Protein AF-A0ABD0N7K5-F1 (afdb_monomer_lite)

Radius of gyration: 22.04 Å; chains: 1; bounding box: 47×21×56 Å

Secondary structure (DSSP, 8-state):
---EEEEETTTTEEEEE---SHHHHHHHHHHHH---S-------PPSPBHHHHHT--SS-PPBPHHHH-

Sequence (69 aa):
DLSFIQVINVGQRFLVNRVQDYIQSKIVYYLMNIHVQKHSIYLCRHGESQHNVQGCIGGDSELSSRGKE

Foldseek 3Di:
DDFDKDQPPQLPDIDGDDDPDDVSVVVVVVSNPDGDDDDDDDDDDQFAFPCNVVVHDDDDGHHDPRSVD

pLDDT: mean 96.71, std 2.11, range [83.88, 98.44]

Organism: Cirrhinus mrigala (NCBI:txid683832)

InterPro domains:
  IPR001345 Phosphoglycerate/bisphosphoglycerate mutase, active site [PS00175] (43-52)
  IPR003094 Fructose-2,6-bisphosphatase [PR00991] (19-40)
  IPR003094 Fructose-2,6-bisphosphatase [PR00991] (41-63)
  IPR003094 Fructose-2,6-bisphosphatase [PTHR10606] (1-69)
  IPR013079 6-phosphofructo-2-kinase [PF01591] (1-37)
  IPR027417 P-loop containing nucleoside triphosphate hydrolase [G3DSA:3.40.50.300] (1-36)
  IPR029033 Histidine phosphatase superfamily [G3DSA:3.40.50.1240] (39-69)
  IPR029033 Histidine phosphatase superfamily [SSF53254] (32-68)

Structure (mmCIF, N/CA/C/O backbone):
data_AF-A0ABD0N7K5-F1
#
_entry.id   AF-A0ABD0N7K5-F1
#
loop_
_atom_site.group_PDB
_atom_site.id
_atom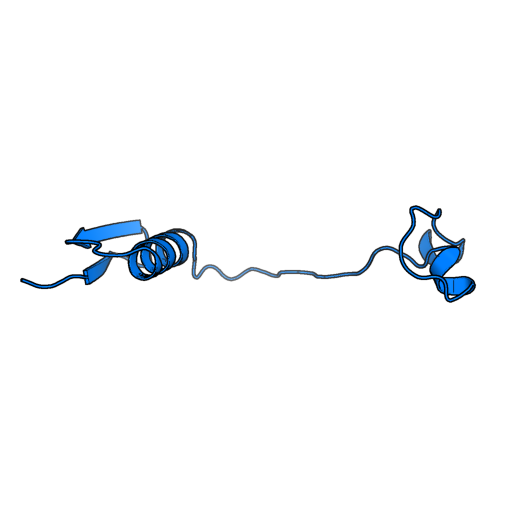_site.type_symbol
_atom_site.label_atom_id
_atom_site.label_alt_id
_atom_site.label_comp_id
_atom_site.label_asym_id
_atom_site.label_entity_id
_atom_site.label_seq_id
_atom_site.pdbx_PDB_ins_code
_atom_site.Cartn_x
_atom_site.Cartn_y
_atom_site.Cartn_z
_atom_site.occupancy
_atom_site.B_iso_or_equiv
_atom_site.auth_seq_id
_atom_site.auth_comp_id
_atom_site.auth_asym_id
_atom_site.auth_atom_id
_atom_site.pdbx_PDB_model_num
ATOM 1 N N . ASP A 1 1 ? -14.647 1.487 28.277 1.00 83.88 1 ASP A N 1
ATOM 2 C CA . ASP A 1 1 ? -15.017 1.800 26.879 1.00 83.88 1 ASP A CA 1
ATOM 3 C C . ASP A 1 1 ? -14.008 1.218 25.901 1.00 83.88 1 ASP A C 1
ATOM 5 O O . ASP A 1 1 ? -12.834 1.176 26.242 1.00 83.88 1 ASP A O 1
ATOM 9 N N . LEU A 1 2 ? -14.457 0.752 24.729 1.00 96.31 2 LEU A N 1
ATOM 10 C CA . LEU A 1 2 ? -13.635 0.023 23.749 1.00 96.31 2 LEU A CA 1
ATOM 11 C C . LEU A 1 2 ? -13.399 0.839 22.469 1.00 96.31 2 LEU A C 1
ATOM 13 O O . LEU A 1 2 ? -14.317 1.510 21.995 1.00 96.31 2 LEU A O 1
ATOM 17 N N . SER A 1 3 ? -12.211 0.708 21.882 1.00 97.94 3 SER A N 1
ATOM 18 C CA . SER A 1 3 ? -11.846 1.251 20.565 1.00 97.94 3 SER A CA 1
ATOM 19 C C . SER A 1 3 ? -11.960 0.137 19.526 1.00 97.94 3 SER A C 1
ATOM 21 O O . SER A 1 3 ? -11.300 -0.893 19.665 1.00 97.94 3 SER A O 1
ATOM 23 N N . PHE A 1 4 ? -12.825 0.286 18.521 1.00 97.75 4 PHE A N 1
ATOM 24 C CA . PHE A 1 4 ? -13.073 -0.785 17.549 1.00 97.75 4 PHE A CA 1
ATOM 25 C C . PHE A 1 4 ? -13.555 -0.271 16.188 1.00 97.75 4 PHE A C 1
ATOM 27 O O . PHE A 1 4 ? -14.045 0.851 16.052 1.00 97.75 4 PHE A O 1
ATOM 34 N N . ILE A 1 5 ? -13.463 -1.149 15.188 1.00 98.12 5 ILE A N 1
ATOM 35 C CA . ILE A 1 5 ? -14.101 -1.019 13.877 1.00 98.12 5 ILE A CA 1
ATOM 36 C C . ILE A 1 5 ? -14.901 -2.290 13.582 1.00 98.12 5 ILE A C 1
ATOM 38 O O . ILE A 1 5 ? -14.401 -3.400 13.743 1.00 98.12 5 ILE A O 1
ATOM 42 N N . GLN A 1 6 ? -16.141 -2.127 13.134 1.00 97.75 6 GLN A N 1
ATOM 43 C CA . GLN A 1 6 ? -16.984 -3.202 12.623 1.00 97.75 6 GLN A CA 1
ATOM 44 C C . GLN A 1 6 ? -17.185 -2.999 11.119 1.00 97.75 6 GLN A C 1
ATOM 46 O O . GLN A 1 6 ? -17.747 -1.989 10.689 1.00 97.75 6 GLN A O 1
ATOM 51 N N . VAL A 1 7 ? -16.731 -3.970 10.327 1.00 97.31 7 VAL A N 1
ATOM 52 C CA . VAL A 1 7 ? -16.926 -4.019 8.872 1.00 97.31 7 VAL A CA 1
ATOM 53 C C . VAL A 1 7 ? -18.205 -4.803 8.587 1.00 97.31 7 VAL A C 1
ATOM 55 O O . VAL A 1 7 ? -18.317 -5.970 8.959 1.00 97.31 7 VAL A O 1
ATOM 58 N N . ILE A 1 8 ? -19.186 -4.164 7.956 1.00 97.88 8 ILE A N 1
ATOM 59 C CA . ILE A 1 8 ? -20.531 -4.710 7.745 1.00 97.88 8 ILE A CA 1
ATOM 60 C C . ILE A 1 8 ? -20.716 -5.003 6.256 1.00 97.88 8 ILE A C 1
ATOM 62 O O . ILE A 1 8 ? -20.389 -4.170 5.409 1.00 97.88 8 ILE A O 1
ATOM 66 N N . ASN A 1 9 ? -21.247 -6.192 5.950 1.00 95.50 9 ASN A N 1
ATOM 67 C CA . ASN A 1 9 ? -21.517 -6.666 4.590 1.00 95.50 9 ASN A CA 1
ATOM 68 C C . ASN A 1 9 ? -20.309 -6.503 3.652 1.00 95.50 9 ASN A C 1
ATOM 70 O O . ASN A 1 9 ? -20.405 -5.868 2.608 1.00 95.50 9 ASN A O 1
ATOM 74 N N . VAL A 1 10 ? -19.156 -7.058 4.042 1.00 94.12 10 VAL A N 1
ATOM 75 C CA . VAL A 1 10 ? -17.947 -7.107 3.195 1.00 94.12 10 VAL A CA 1
ATOM 76 C C . VAL A 1 10 ? -17.498 -5.710 2.724 1.00 94.12 10 VAL A C 1
ATOM 78 O O . VAL A 1 10 ? -17.121 -5.507 1.575 1.00 94.12 10 VAL A O 1
ATOM 81 N N . GLY A 1 11 ? -17.566 -4.724 3.622 1.00 91.56 11 GLY A N 1
ATOM 82 C CA . GLY A 1 11 ? -17.105 -3.360 3.353 1.00 91.56 11 GLY A CA 1
ATOM 83 C C . GLY A 1 11 ? -18.157 -2.418 2.763 1.00 91.56 11 GLY A C 1
ATOM 84 O O . GLY A 1 11 ? -17.822 -1.285 2.437 1.00 91.56 11 GLY A O 1
ATOM 85 N N . GLN A 1 12 ? -19.432 -2.817 2.663 1.00 94.06 12 GLN A N 1
ATOM 86 C CA . GLN A 1 12 ? -20.507 -1.889 2.264 1.00 94.06 12 GLN A CA 1
ATOM 87 C C . GLN A 1 12 ? -20.761 -0.793 3.307 1.00 94.06 12 GLN A C 1
ATOM 89 O O . GLN A 1 12 ? -21.224 0.295 2.968 1.00 94.06 12 GLN A O 1
ATOM 94 N N . ARG A 1 13 ? -20.504 -1.078 4.588 1.00 96.56 13 ARG A N 1
ATOM 95 C CA . ARG A 1 13 ? -20.673 -0.118 5.683 1.00 96.56 13 ARG A CA 1
ATOM 96 C C . ARG A 1 13 ? -19.645 -0.367 6.783 1.00 96.56 13 ARG A C 1
ATOM 98 O O . ARG A 1 13 ? -19.258 -1.503 7.040 1.00 96.56 13 ARG A O 1
ATOM 105 N N . PHE A 1 14 ? -19.268 0.700 7.480 1.00 97.56 14 PHE A N 1
ATOM 106 C CA . PHE A 1 14 ? -18.338 0.663 8.604 1.00 97.56 14 PHE A CA 1
ATOM 107 C C . PHE A 1 14 ? -18.954 1.351 9.825 1.00 97.56 14 PHE A C 1
ATOM 109 O O . PHE A 1 14 ? -19.607 2.388 9.696 1.00 97.56 14 PHE A O 1
ATOM 116 N N . LEU A 1 15 ? -18.750 0.776 11.009 1.00 97.62 15 LEU A N 1
ATOM 117 C CA . LEU A 1 15 ? -18.994 1.433 12.293 1.00 97.62 15 LEU A CA 1
ATOM 118 C C . LEU A 1 15 ? -17.655 1.547 13.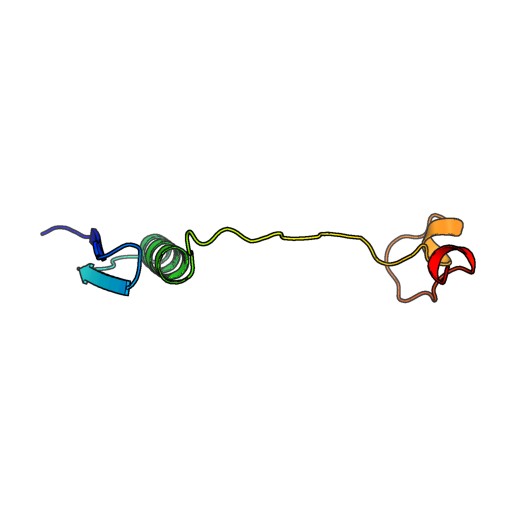014 1.00 97.62 15 LEU A C 1
ATOM 120 O O . LEU A 1 15 ? -17.019 0.534 13.289 1.00 97.62 15 LEU A O 1
ATOM 124 N N . VAL A 1 16 ? -17.229 2.770 13.304 1.00 97.50 16 VAL A N 1
ATOM 125 C CA . VAL A 1 16 ? -15.944 3.053 13.947 1.00 97.50 16 VAL A CA 1
ATOM 126 C C . VAL A 1 16 ? -16.217 3.749 15.270 1.00 97.50 16 VAL A C 1
ATOM 128 O O . VAL A 1 16 ? -16.988 4.707 15.313 1.00 97.50 16 VAL A O 1
ATOM 131 N N . ASN A 1 17 ? -15.590 3.278 16.345 1.00 97.81 17 ASN A N 1
ATOM 132 C CA . ASN A 1 17 ? -15.756 3.845 17.675 1.00 97.81 17 ASN A CA 1
ATOM 133 C C . ASN A 1 17 ? -14.401 4.147 18.317 1.00 97.81 17 ASN A C 1
ATOM 135 O O . ASN A 1 17 ? -13.556 3.260 18.416 1.00 97.81 17 ASN A O 1
ATOM 139 N N . ARG A 1 18 ? -14.248 5.389 18.798 1.00 96.06 18 ARG A N 1
ATOM 140 C CA . ARG A 1 18 ? -13.115 5.874 19.606 1.00 96.06 18 ARG A CA 1
ATOM 141 C C . ARG A 1 18 ? -11.742 5.513 19.036 1.00 96.06 18 ARG A C 1
ATOM 143 O O . ARG A 1 18 ? -10.975 4.798 19.660 1.00 96.06 18 ARG A O 1
ATOM 150 N N . VAL A 1 19 ? -11.418 6.054 17.868 1.00 95.81 19 VAL A N 1
ATOM 151 C CA . VAL A 1 19 ? -10.046 5.999 17.343 1.00 95.81 19 VAL A CA 1
ATOM 152 C C . VAL A 1 19 ? -9.158 6.886 18.220 1.00 95.81 19 VAL A C 1
ATOM 154 O O . VAL A 1 19 ? -9.420 8.081 18.335 1.00 95.81 19 VAL A O 1
ATOM 157 N N . GLN A 1 20 ? -8.155 6.305 18.875 1.00 96.50 20 GLN A N 1
ATOM 158 C CA . GLN A 1 20 ? -7.356 6.991 19.901 1.00 96.50 20 GLN A CA 1
ATOM 159 C C . GLN A 1 20 ? -6.024 7.530 19.387 1.00 96.50 20 GLN A C 1
ATOM 161 O O . GLN A 1 20 ? -5.488 8.477 19.955 1.00 96.50 20 GLN A O 1
ATOM 166 N N . ASP A 1 21 ? -5.470 6.923 18.342 1.00 95.88 21 ASP A N 1
ATOM 167 C CA . ASP A 1 21 ? -4.109 7.201 17.908 1.00 95.88 21 ASP A CA 1
ATOM 168 C C . ASP A 1 21 ? -3.949 7.139 16.380 1.00 95.88 21 ASP A C 1
ATOM 170 O O . ASP A 1 21 ? -4.863 6.822 15.602 1.00 95.88 21 ASP A O 1
ATOM 174 N N . TYR A 1 22 ? -2.740 7.489 15.945 1.00 97.81 22 TYR A N 1
ATOM 175 C CA . TYR A 1 22 ? -2.363 7.481 14.540 1.00 97.81 22 TYR A CA 1
ATOM 176 C C . TYR A 1 22 ? -2.452 6.077 13.929 1.00 97.81 22 TYR A C 1
ATOM 178 O O . TYR A 1 22 ? -2.926 5.928 12.802 1.00 97.81 22 TYR A O 1
ATOM 186 N N . ILE A 1 23 ? -2.035 5.036 14.661 1.00 98.00 23 ILE A N 1
ATOM 187 C CA . ILE A 1 23 ? -2.003 3.676 14.116 1.00 98.00 23 ILE A CA 1
ATOM 188 C C . ILE A 1 23 ? -3.420 3.132 13.894 1.00 98.00 23 ILE A C 1
ATOM 190 O O . ILE A 1 23 ? -3.702 2.600 12.821 1.00 98.00 23 ILE A O 1
ATOM 194 N N . GLN A 1 24 ? -4.348 3.360 14.824 1.00 98.06 24 GLN A N 1
ATOM 195 C CA . GLN A 1 24 ? -5.761 3.010 14.675 1.00 98.06 24 GLN A CA 1
ATOM 196 C C . GLN A 1 24 ? -6.401 3.768 13.507 1.00 98.06 24 GLN A C 1
ATOM 198 O O . GLN A 1 24 ? -7.145 3.173 12.727 1.00 98.06 24 GLN A O 1
ATOM 203 N N . SER A 1 25 ? -6.054 5.045 13.314 1.00 97.88 25 SER A N 1
ATOM 204 C CA . SER A 1 25 ? -6.518 5.826 12.156 1.00 97.88 25 SER A CA 1
ATOM 205 C C . SER A 1 25 ? -6.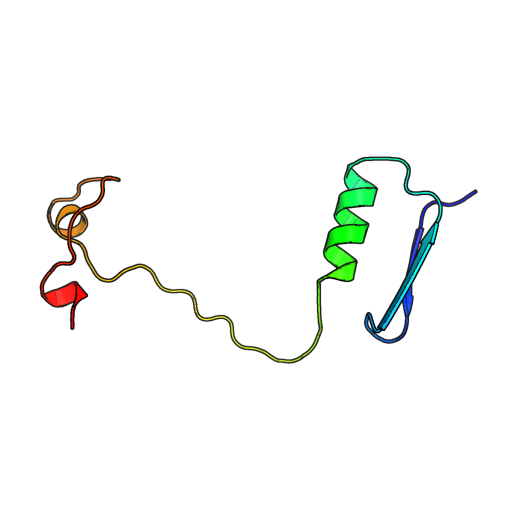049 5.215 10.828 1.00 97.88 25 SER A C 1
ATOM 207 O O . SER A 1 25 ? -6.828 5.108 9.879 1.00 97.88 25 SER A O 1
ATOM 209 N N . LYS A 1 26 ? -4.791 4.753 10.758 1.00 98.44 26 LYS A N 1
ATOM 210 C CA . LYS A 1 26 ? -4.241 4.072 9.571 1.00 98.44 26 LYS A CA 1
ATOM 211 C C . LYS A 1 26 ? -4.886 2.705 9.332 1.00 98.44 26 LYS A C 1
ATOM 213 O O . LYS A 1 26 ? -5.133 2.367 8.175 1.00 98.44 26 LYS A O 1
ATOM 218 N N . ILE A 1 27 ? -5.196 1.955 10.392 1.00 98.19 27 ILE A N 1
ATOM 219 C CA . ILE A 1 27 ? -5.914 0.672 10.303 1.00 98.19 27 ILE A CA 1
ATOM 220 C C . ILE A 1 27 ? -7.320 0.883 9.727 1.00 98.19 27 ILE A C 1
ATOM 222 O O . ILE A 1 27 ? -7.693 0.199 8.775 1.00 98.19 27 ILE A O 1
ATOM 226 N N . VAL A 1 28 ? -8.077 1.854 10.252 1.00 98.06 28 VAL A N 1
ATOM 227 C CA . VAL A 1 28 ? -9.413 2.205 9.736 1.00 98.06 28 VAL A CA 1
ATOM 228 C C . VAL A 1 28 ? -9.330 2.599 8.261 1.00 98.06 28 VAL A C 1
ATOM 230 O O . VAL A 1 28 ? -10.068 2.051 7.445 1.00 98.06 28 VAL A O 1
ATOM 233 N N . TYR A 1 29 ? -8.392 3.483 7.903 1.00 98.12 29 TYR A N 1
ATOM 234 C CA . TYR A 1 29 ? -8.187 3.905 6.516 1.00 98.12 29 TYR A CA 1
ATOM 235 C C . TYR A 1 29 ? -7.917 2.718 5.583 1.00 98.12 29 TYR A C 1
ATOM 237 O O . TYR A 1 29 ? -8.534 2.619 4.525 1.00 98.12 29 TYR A O 1
ATOM 245 N N . TYR A 1 30 ? -7.031 1.799 5.971 1.00 98.25 30 TYR A N 1
ATOM 246 C CA 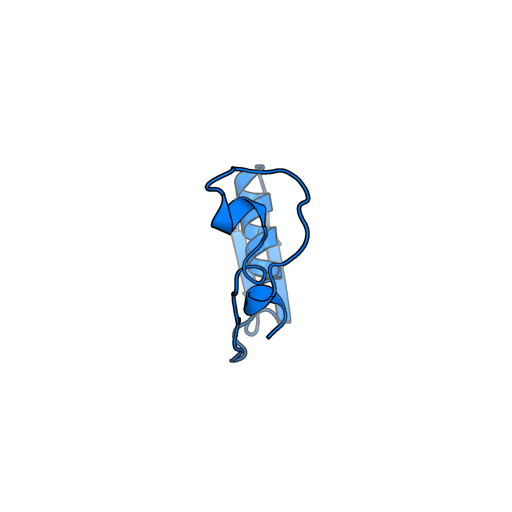. TYR A 1 30 ? -6.722 0.625 5.157 1.00 98.25 30 TYR A CA 1
ATOM 247 C C . TYR A 1 30 ? -7.954 -0.270 4.958 1.00 98.25 30 TYR A C 1
ATOM 249 O O . TYR A 1 30 ? -8.301 -0.599 3.825 1.00 98.25 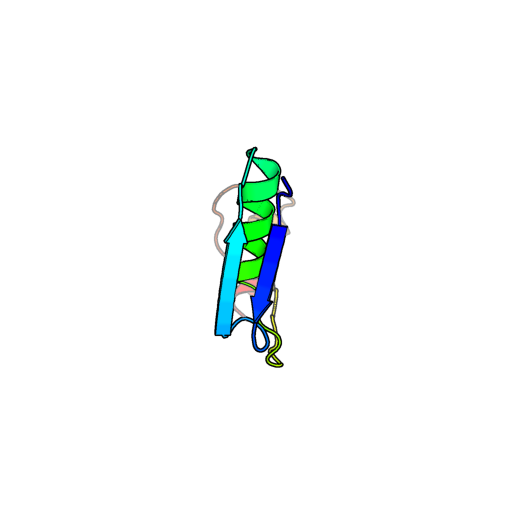30 TYR A O 1
ATOM 257 N N . LEU A 1 31 ? -8.664 -0.602 6.043 1.00 97.00 31 LEU A N 1
ATOM 258 C CA . LEU A 1 31 ? -9.842 -1.477 5.998 1.00 97.00 31 LEU A CA 1
ATOM 259 C C . LEU A 1 31 ? -11.004 -0.897 5.182 1.00 97.00 31 LEU A C 1
ATOM 261 O O . LEU A 1 31 ? -11.779 -1.661 4.612 1.00 97.00 31 LEU A O 1
ATOM 265 N N . MET A 1 32 ? -11.118 0.429 5.099 1.00 96.62 32 MET A N 1
ATOM 266 C CA . MET A 1 32 ? -12.135 1.092 4.280 1.00 96.62 32 MET A CA 1
ATOM 267 C C . MET A 1 32 ? -11.855 1.036 2.771 1.00 96.62 32 MET A C 1
ATOM 269 O O . MET A 1 32 ? -12.775 1.266 1.992 1.00 96.62 32 MET A O 1
ATOM 273 N N . ASN A 1 33 ? -10.617 0.744 2.354 1.00 96.56 33 ASN A N 1
ATOM 274 C CA . ASN A 1 33 ? -10.206 0.775 0.944 1.00 96.56 33 ASN A CA 1
ATOM 275 C C . ASN A 1 33 ? -9.939 -0.614 0.334 1.00 96.56 33 ASN A C 1
ATOM 277 O O . ASN A 1 33 ? -9.760 -0.718 -0.878 1.00 96.56 33 ASN A O 1
ATOM 281 N N . ILE A 1 34 ? -9.909 -1.684 1.135 1.00 95.50 34 ILE A N 1
ATOM 282 C CA . ILE A 1 34 ? -9.762 -3.051 0.614 1.00 95.50 34 ILE A CA 1
ATOM 283 C C . ILE A 1 34 ? -11.093 -3.606 0.101 1.00 95.50 34 ILE A C 1
ATOM 285 O O . ILE A 1 34 ? -12.164 -3.277 0.608 1.00 95.50 34 ILE A O 1
ATOM 289 N N . HIS A 1 35 ? -11.023 -4.502 -0.881 1.00 94.00 35 HIS A N 1
ATOM 290 C CA . HIS A 1 35 ? -12.197 -5.116 -1.486 1.00 94.00 35 HIS A CA 1
ATOM 291 C C . HIS A 1 35 ? -11.890 -6.565 -1.912 1.00 94.00 35 HIS A C 1
ATOM 293 O O . HIS A 1 35 ? -10.748 -6.902 -2.219 1.00 94.00 35 HIS A O 1
ATOM 299 N N . VAL A 1 36 ? -12.891 -7.455 -1.885 1.00 93.50 36 VAL A N 1
ATOM 300 C CA . VAL A 1 36 ? -12.685 -8.913 -2.070 1.00 93.50 36 VAL A CA 1
ATOM 301 C C . VAL A 1 36 ? -12.971 -9.416 -3.487 1.00 93.50 36 VAL A C 1
ATOM 303 O O . VAL A 1 36 ? -12.860 -10.612 -3.759 1.00 93.50 36 VAL A O 1
ATOM 306 N N . GLN A 1 37 ? -13.380 -8.535 -4.402 1.00 95.12 37 GLN A N 1
ATOM 307 C CA . GLN A 1 37 ? -13.622 -8.901 -5.796 1.00 95.12 37 GLN A CA 1
ATOM 308 C C . GLN A 1 37 ? -12.326 -9.423 -6.422 1.00 95.12 37 GLN A C 1
ATOM 310 O O . GLN A 1 37 ? -11.259 -8.822 -6.270 1.00 95.12 37 GLN A O 1
ATOM 315 N N . LYS A 1 38 ? -12.430 -10.528 -7.167 1.00 94.81 38 LYS A N 1
ATOM 316 C CA . LYS A 1 38 ? -11.309 -11.067 -7.940 1.00 94.81 38 LYS A CA 1
ATOM 317 C C . LYS A 1 38 ? -10.841 -10.020 -8.949 1.00 94.81 38 LYS A C 1
ATOM 319 O O . LYS A 1 38 ? -11.643 -9.516 -9.729 1.00 94.81 38 LYS A O 1
ATOM 324 N N . HIS A 1 39 ? -9.550 -9.726 -8.934 1.00 95.38 39 HIS A N 1
ATOM 325 C CA . HIS A 1 39 ? -8.897 -8.833 -9.882 1.00 95.38 39 HIS A CA 1
ATOM 326 C C . HIS A 1 39 ? -7.459 -9.303 -10.115 1.00 95.38 39 HIS A C 1
ATOM 328 O O . HIS A 1 39 ? -6.929 -10.119 -9.357 1.00 95.38 39 HIS A O 1
ATOM 334 N N . SER A 1 40 ? -6.839 -8.807 -11.180 1.00 97.38 40 SER A N 1
ATOM 335 C CA . SER A 1 40 ? -5.449 -9.106 -11.518 1.00 97.38 40 SER A CA 1
ATOM 336 C C . SER A 1 40 ? -4.646 -7.816 -11.466 1.00 97.38 40 SER A C 1
ATOM 338 O O . SER A 1 40 ? -5.028 -6.826 -12.085 1.00 97.38 40 SER A O 1
ATOM 340 N N . ILE A 1 41 ? -3.542 -7.830 -10.722 1.00 97.19 41 ILE A N 1
ATOM 341 C CA . ILE A 1 41 ? -2.581 -6.728 -10.664 1.00 97.19 41 ILE A CA 1
ATOM 342 C C . ILE A 1 41 ? -1.357 -7.173 -11.464 1.00 97.19 41 ILE A C 1
ATOM 344 O O . ILE A 1 41 ? -0.673 -8.115 -11.067 1.00 97.19 41 ILE A O 1
ATOM 348 N N . TYR A 1 42 ? -1.100 -6.517 -12.596 1.00 97.88 42 TYR A N 1
ATOM 349 C CA . TYR A 1 42 ? 0.089 -6.755 -13.414 1.00 97.88 42 TYR A CA 1
ATOM 350 C C . TYR A 1 42 ? 1.142 -5.708 -13.066 1.00 97.88 42 TYR A C 1
ATOM 352 O O . TYR A 1 42 ? 0.878 -4.511 -13.145 1.00 97.88 42 TYR A O 1
ATOM 360 N N . LEU A 1 43 ? 2.328 -6.163 -12.669 1.00 98.06 43 LEU A N 1
ATOM 361 C CA . LEU A 1 43 ? 3.458 -5.305 -12.335 1.00 98.06 43 LEU A CA 1
ATOM 362 C C . LEU A 1 43 ? 4.588 -5.590 -13.320 1.00 98.06 43 LEU A C 1
ATOM 364 O O . LEU A 1 43 ? 5.037 -6.728 -13.442 1.00 98.06 43 LEU A O 1
ATOM 368 N N . CYS A 1 44 ? 5.055 -4.555 -14.007 1.00 97.31 44 CYS A N 1
ATOM 369 C CA . CYS A 1 44 ? 6.222 -4.614 -14.875 1.00 97.31 44 CYS A CA 1
ATOM 370 C C . CYS A 1 44 ? 7.154 -3.437 -14.577 1.00 97.31 44 CYS A C 1
ATOM 372 O O . CYS A 1 44 ? 6.753 -2.421 -14.005 1.00 97.31 44 CYS A O 1
ATOM 374 N N . ARG A 1 45 ? 8.425 -3.586 -14.951 1.00 96.88 45 ARG A N 1
ATOM 375 C CA . ARG A 1 45 ? 9.334 -2.443 -15.055 1.00 96.88 45 ARG A CA 1
ATOM 376 C C . ARG A 1 45 ? 9.043 -1.686 -16.352 1.00 96.88 45 ARG A C 1
ATOM 378 O O . ARG A 1 45 ? 8.382 -2.209 -17.245 1.00 96.88 45 ARG A O 1
ATOM 385 N N . HIS A 1 46 ? 9.602 -0.484 -16.471 1.00 96.94 46 HIS A N 1
ATOM 386 C CA . HIS A 1 46 ? 9.777 0.142 -17.779 1.00 96.94 46 HIS A CA 1
ATOM 387 C C . HIS A 1 46 ? 10.586 -0.788 -18.709 1.00 96.94 46 HIS A C 1
ATOM 389 O O . HIS A 1 46 ? 11.367 -1.617 -18.226 1.00 96.94 46 HIS A O 1
ATOM 395 N N . GLY A 1 47 ? 10.415 -0.650 -20.029 1.00 97.88 47 GLY A N 1
ATOM 396 C CA . GLY A 1 47 ? 11.267 -1.333 -21.009 1.00 97.88 47 GLY A CA 1
ATOM 397 C C . GLY A 1 47 ? 12.746 -1.003 -20.780 1.00 97.88 47 GLY A C 1
ATOM 398 O O . GLY A 1 47 ? 13.062 0.012 -20.163 1.00 97.88 47 GLY A O 1
ATOM 399 N N . GLU A 1 48 ? 13.671 -1.848 -21.233 1.00 98.12 48 GLU A N 1
ATOM 400 C CA . GLU A 1 48 ? 15.105 -1.600 -21.024 1.00 98.12 48 GLU A CA 1
ATOM 401 C C . GLU A 1 48 ? 15.508 -0.181 -21.462 1.00 98.12 48 GLU A C 1
ATOM 403 O O . GLU A 1 48 ? 15.156 0.253 -22.555 1.00 98.12 48 GLU A O 1
ATOM 408 N N . SER A 1 49 ? 16.245 0.544 -20.615 1.00 98.38 49 SER A N 1
ATOM 409 C CA . SER A 1 49 ? 16.757 1.885 -20.928 1.00 98.38 49 SER A CA 1
ATOM 410 C C . SER A 1 49 ? 18.233 1.880 -21.322 1.00 98.38 49 SER A C 1
ATOM 412 O O . SER A 1 49 ? 18.964 0.932 -21.026 1.00 98.38 49 SER A O 1
ATOM 414 N N . GLN A 1 50 ? 18.709 2.970 -21.932 1.00 98.19 50 GLN A N 1
ATOM 415 C CA . GLN A 1 50 ? 20.137 3.136 -22.245 1.00 98.19 50 GLN A CA 1
ATOM 416 C C . GLN A 1 50 ? 21.018 3.057 -20.987 1.00 98.19 50 GLN A C 1
ATOM 418 O O . GLN A 1 50 ? 22.069 2.418 -21.005 1.00 98.19 50 GLN A O 1
ATOM 423 N N . HIS A 1 51 ? 20.559 3.614 -19.860 1.00 98.12 51 HIS A N 1
ATOM 424 C CA . HIS A 1 51 ? 21.265 3.469 -18.584 1.00 98.12 51 HIS A CA 1
ATOM 425 C C . HIS A 1 51 ? 21.314 2.021 -18.092 1.00 98.12 51 HIS A C 1
ATOM 427 O O . HIS A 1 51 ? 22.323 1.619 -17.521 1.00 98.12 51 HIS A O 1
ATOM 433 N N . ASN A 1 52 ? 20.276 1.209 -18.330 1.00 97.56 52 ASN A N 1
ATOM 434 C CA . ASN A 1 52 ? 20.337 -0.211 -17.978 1.00 97.56 52 ASN A CA 1
ATOM 435 C C . ASN A 1 52 ? 21.424 -0.938 -18.776 1.00 97.56 52 ASN A C 1
ATOM 437 O O . ASN A 1 52 ? 22.170 -1.718 -18.188 1.00 97.56 52 ASN A O 1
ATOM 441 N N . VAL A 1 53 ? 21.550 -0.637 -20.072 1.00 97.44 53 VAL A N 1
ATOM 442 C CA . VAL A 1 53 ? 22.601 -1.201 -20.939 1.00 97.44 53 VAL A CA 1
ATOM 443 C C . VAL A 1 53 ? 23.998 -0.804 -20.446 1.00 97.44 53 VAL A C 1
ATOM 445 O O . VAL A 1 53 ? 24.917 -1.617 -20.472 1.00 97.44 53 VAL A O 1
ATOM 448 N N . GLN A 1 54 ? 24.155 0.427 -19.956 1.00 97.69 54 GLN A N 1
ATOM 449 C CA . GLN A 1 54 ? 25.426 0.960 -19.452 1.00 97.69 54 GLN A CA 1
ATOM 450 C C . GLN A 1 54 ? 25.717 0.610 -17.980 1.00 97.69 54 GLN A C 1
ATOM 452 O O . GLN A 1 54 ? 26.804 0.902 -17.487 1.00 97.69 54 GLN A O 1
ATOM 457 N N . GLY A 1 55 ? 24.768 0.001 -17.262 1.00 96.94 55 GLY A N 1
ATOM 458 C CA . GLY A 1 55 ? 24.891 -0.281 -15.827 1.00 96.94 55 GLY A CA 1
ATOM 459 C C . GLY A 1 55 ? 24.780 0.956 -14.925 1.00 96.94 55 GLY A C 1
ATOM 460 O O . GLY A 1 55 ? 25.191 0.913 -13.766 1.00 96.94 55 GLY A O 1
ATOM 461 N N . CYS A 1 56 ? 24.233 2.062 -15.432 1.00 97.44 56 CYS A N 1
ATOM 462 C CA . CYS A 1 56 ? 24.026 3.289 -14.670 1.00 97.44 56 CYS A CA 1
ATOM 463 C C . CYS A 1 56 ? 22.747 3.216 -13.820 1.00 97.44 56 CYS A C 1
ATOM 465 O O . CYS A 1 56 ? 21.741 2.622 -14.216 1.00 97.44 56 CYS A O 1
ATOM 467 N N . ILE A 1 57 ? 22.777 3.859 -12.650 1.00 96.94 57 ILE A N 1
ATOM 468 C CA . ILE A 1 57 ? 21.633 3.967 -11.734 1.00 96.94 57 ILE A CA 1
ATOM 469 C C . ILE A 1 57 ? 20.951 5.335 -11.862 1.00 96.94 57 ILE A C 1
ATOM 471 O O . ILE A 1 57 ? 21.614 6.343 -12.097 1.00 96.94 57 ILE A O 1
ATOM 475 N N . GLY A 1 58 ? 19.630 5.379 -11.657 1.00 95.19 58 GLY A N 1
ATOM 476 C CA . GLY A 1 58 ? 18.844 6.616 -11.716 1.00 95.19 58 GLY A CA 1
ATOM 477 C C . GLY A 1 58 ? 18.876 7.315 -13.085 1.00 95.19 58 GLY A C 1
ATOM 478 O O . GLY A 1 58 ? 19.108 6.688 -14.123 1.00 95.19 58 GLY A O 1
ATOM 479 N N . GLY A 1 59 ? 18.645 8.630 -13.073 1.00 95.94 59 GLY A N 1
ATOM 480 C CA . GLY A 1 59 ? 18.555 9.461 -14.277 1.00 95.94 59 GLY A CA 1
ATOM 481 C C . GLY A 1 59 ? 17.226 9.320 -15.025 1.00 95.94 59 GLY A C 1
ATOM 482 O O . GLY A 1 59 ? 16.287 8.708 -14.522 1.00 95.94 59 GLY A O 1
ATOM 483 N N . ASP A 1 60 ? 17.173 9.900 -16.223 1.00 96.88 60 ASP A N 1
ATOM 484 C CA . ASP A 1 60 ? 15.986 9.964 -17.090 1.00 96.88 60 ASP A CA 1
ATOM 485 C C . ASP A 1 60 ? 16.370 9.616 -18.541 1.00 96.88 60 ASP A C 1
ATOM 487 O O . ASP A 1 60 ? 16.212 10.396 -19.473 1.00 96.88 60 ASP A O 1
ATOM 491 N N . SER A 1 61 ? 17.041 8.472 -18.719 1.00 97.19 61 SER A N 1
ATOM 492 C CA . SER A 1 61 ? 17.510 8.037 -20.037 1.00 97.19 61 SER A CA 1
ATOM 493 C C . SER A 1 61 ? 16.385 7.428 -20.864 1.00 97.19 61 SER A C 1
ATOM 495 O O . SER A 1 61 ? 15.613 6.619 -20.348 1.00 97.19 61 SER A O 1
ATOM 497 N N . GLU A 1 62 ? 16.418 7.670 -22.169 1.00 97.69 62 GLU A N 1
ATOM 498 C CA . GLU A 1 62 ? 15.534 7.037 -23.148 1.00 97.69 62 GLU A CA 1
ATOM 499 C C . GLU A 1 62 ? 15.569 5.494 -23.120 1.00 97.69 62 GLU A C 1
ATOM 501 O O . GLU A 1 62 ? 16.550 4.859 -22.702 1.00 97.69 62 GLU A O 1
ATOM 506 N N . LEU A 1 63 ? 14.497 4.882 -23.633 1.00 98.19 63 LEU A N 1
ATOM 507 C CA . LEU A 1 63 ? 14.417 3.435 -23.859 1.00 98.19 63 LEU A CA 1
ATOM 508 C C . LEU A 1 63 ? 15.451 2.971 -24.904 1.00 98.19 63 LEU A C 1
ATOM 510 O O . LEU A 1 63 ? 15.722 3.662 -25.892 1.00 98.19 63 LEU A O 1
ATOM 514 N N . SER A 1 64 ? 16.006 1.774 -24.705 1.00 98.06 64 SER A N 1
ATOM 515 C CA . SER A 1 64 ? 16.792 1.059 -25.712 1.00 98.06 64 SER A CA 1
ATOM 516 C C . SER A 1 64 ? 15.893 0.579 -26.855 1.00 98.06 64 SER A C 1
ATOM 518 O O . SER A 1 64 ? 14.668 0.585 -26.734 1.00 98.06 64 SER A O 1
ATOM 520 N N . SER A 1 65 ? 16.479 0.146 -27.977 1.00 97.69 65 SER A N 1
ATOM 521 C CA . SER A 1 65 ? 15.700 -0.457 -29.069 1.00 97.69 65 SER A CA 1
ATOM 522 C C . SER A 1 65 ? 14.891 -1.660 -28.574 1.00 97.69 65 SER A C 1
ATOM 524 O O . SER A 1 65 ? 13.700 -1.736 -28.845 1.00 97.69 65 SER A O 1
ATOM 526 N N . ARG A 1 66 ? 15.502 -2.514 -27.738 1.00 97.44 66 ARG A N 1
ATOM 527 C CA . ARG A 1 66 ? 14.842 -3.662 -27.098 1.00 97.44 66 ARG A CA 1
ATOM 528 C C . ARG A 1 66 ? 13.741 -3.244 -26.124 1.00 97.44 66 ARG A C 1
ATOM 530 O O . ARG A 1 66 ? 12.784 -3.975 -25.938 1.00 97.44 66 ARG A O 1
ATOM 537 N N . GLY A 1 67 ? 13.873 -2.089 -25.473 1.00 97.56 67 GLY A N 1
ATOM 538 C CA . GLY A 1 67 ? 12.844 -1.566 -24.575 1.00 97.56 67 GLY A CA 1
ATOM 539 C C . GLY A 1 67 ? 11.599 -1.024 -25.283 1.00 97.56 67 GLY A C 1
ATOM 540 O O . GLY A 1 67 ? 10.594 -0.807 -24.610 1.00 97.56 67 GLY A O 1
ATOM 541 N N . LYS A 1 68 ? 11.671 -0.767 -26.598 1.00 97.06 6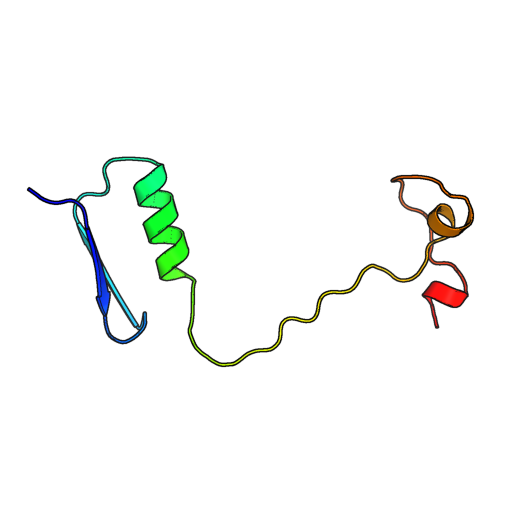8 LYS A N 1
ATOM 542 C CA . LYS A 1 68 ? 10.552 -0.277 -27.424 1.00 97.06 68 LYS A CA 1
ATOM 543 C C . LYS A 1 68 ? 9.807 -1.389 -28.170 1.00 97.06 68 LYS A C 1
ATOM 545 O O . LYS A 1 68 ? 8.710 -1.121 -28.654 1.00 97.06 68 LYS A O 1
ATOM 550 N N . GLU A 1 69 ? 10.424 -2.563 -28.306 1.00 92.81 69 GLU A N 1
ATOM 551 C CA . GLU A 1 69 ? 9.810 -3.791 -28.841 1.00 92.81 69 GLU A CA 1
ATOM 552 C C . GLU A 1 69 ? 8.778 -4.365 -27.861 1.00 92.81 69 GLU A C 1
ATOM 554 O O . GLU A 1 69 ? 7.704 -4.790 -28.344 1.00 92.81 69 GLU A O 1
#